Protein AF-A0A7J8ZUV9-F1 (afdb_monomer_lite)

Secondary structure (DSSP, 8-state):
-HHHHTT-GGGHHHHHHTT--HHHHHGGGG--HHHHHHHHHHTT--HHHHHHHHHHHTT--S----TTS-GGGHHHHHHHHHHHHHHHHHHT----

Foldseek 3Di:
DVCVLLVNVVLVVLCVVVVNDPVNLLCVVVDDPVSVVVVCVSSVHDPVVSVSSNCVSVVVLPPPPPPPDDPVCVVVSVVSSVVVVVVVVVVVPDDD

Structure (mmCIF, N/CA/C/O backbone):
data_AF-A0A7J8ZUV9-F1
#
_entry.id   AF-A0A7J8ZUV9-F1
#
loop_
_atom_site.group_PDB
_atom_site.id
_atom_site.type_symbol
_atom_site.label_atom_id
_atom_site.label_alt_id
_atom_site.label_comp_id
_atom_site.label_asym_id
_atom_site.label_entity_id
_atom_site.label_seq_id
_atom_site.pdbx_PDB_ins_code
_atom_site.Cartn_x
_atom_site.Cartn_y
_atom_site.Cartn_z
_atom_site.occupancy
_atom_site.B_iso_or_equiv
_atom_site.auth_seq_id
_atom_site.auth_comp_id
_atom_site.auth_asym_id
_atom_site.auth_atom_id
_atom_site.pdbx_PDB_model_num
ATOM 1 N N . MET A 1 1 ? -7.286 4.228 -11.633 1.00 65.56 1 MET A N 1
ATOM 2 C CA . MET A 1 1 ? -7.162 2.784 -11.333 1.00 65.56 1 MET A CA 1
ATOM 3 C C . MET A 1 1 ? -5.699 2.380 -11.089 1.00 65.56 1 MET A C 1
ATOM 5 O O . MET A 1 1 ? -5.320 1.254 -11.364 1.00 65.56 1 MET A O 1
ATOM 9 N N . TRP A 1 2 ? -4.867 3.244 -10.489 1.00 81.44 2 TRP A N 1
ATOM 10 C CA . TRP A 1 2 ? -3.428 2.965 -10.352 1.00 81.44 2 TRP A CA 1
ATOM 11 C C . TRP A 1 2 ? -3.107 1.748 -9.465 1.00 81.44 2 TRP A C 1
ATOM 13 O O . TRP A 1 2 ? -2.271 0.926 -9.824 1.00 81.44 2 TRP A O 1
ATOM 23 N N . LEU A 1 3 ? -3.823 1.568 -8.347 1.00 83.56 3 LEU A N 1
ATOM 24 C CA . LEU A 1 3 ? -3.654 0.388 -7.485 1.00 83.56 3 LEU A CA 1
ATOM 25 C C . LEU A 1 3 ? -3.980 -0.925 -8.214 1.00 83.56 3 LEU A C 1
ATOM 27 O O . LEU A 1 3 ? -3.328 -1.936 -7.976 1.00 83.56 3 LEU A O 1
ATOM 31 N N . GLU A 1 4 ? -4.961 -0.923 -9.117 1.00 83.88 4 GLU A N 1
ATOM 32 C CA . GLU A 1 4 ? -5.327 -2.106 -9.908 1.00 83.88 4 GLU A CA 1
ATOM 33 C C . GLU A 1 4 ? -4.232 -2.448 -10.928 1.00 83.88 4 GLU A C 1
ATOM 35 O O . GLU A 1 4 ? -3.901 -3.619 -11.110 1.00 83.88 4 GLU A O 1
ATOM 40 N N . GLU A 1 5 ? -3.597 -1.435 -11.522 1.00 80.31 5 GLU A N 1
ATOM 41 C CA . GLU A 1 5 ? -2.497 -1.608 -12.479 1.00 80.31 5 GLU A CA 1
ATOM 42 C C . GLU A 1 5 ? -1.257 -2.271 -11.859 1.00 80.31 5 GLU A C 1
ATOM 44 O O . GLU A 1 5 ? -0.569 -3.040 -12.534 1.00 80.31 5 GLU A O 1
ATOM 49 N N . ILE A 1 6 ? -0.991 -2.020 -10.574 1.00 81.88 6 ILE A N 1
ATOM 50 C CA . ILE A 1 6 ? 0.130 -2.615 -9.825 1.00 81.88 6 ILE A CA 1
ATOM 51 C C . ILE A 1 6 ? -0.270 -3.862 -9.021 1.00 81.88 6 ILE A C 1
ATOM 53 O O . ILE A 1 6 ? 0.489 -4.310 -8.166 1.00 81.88 6 ILE A O 1
ATOM 57 N N . ASN A 1 7 ? -1.445 -4.441 -9.302 1.00 83.88 7 ASN A N 1
ATOM 58 C CA . ASN A 1 7 ? -1.981 -5.629 -8.627 1.00 83.88 7 ASN A CA 1
ATOM 59 C C . ASN A 1 7 ? -2.217 -5.455 -7.109 1.00 83.88 7 ASN A C 1
ATOM 61 O O . ASN A 1 7 ? -2.244 -6.427 -6.361 1.00 83.88 7 ASN A O 1
ATOM 65 N N . LEU A 1 8 ? -2.426 -4.217 -6.656 1.00 89.69 8 LEU A N 1
ATOM 66 C CA . LEU A 1 8 ? -2.781 -3.851 -5.278 1.00 89.69 8 LEU A CA 1
ATOM 67 C C . LEU A 1 8 ? -4.232 -3.356 -5.158 1.00 89.69 8 LEU A C 1
ATOM 69 O O . LEU A 1 8 ? -4.610 -2.751 -4.156 1.00 89.69 8 LEU A O 1
ATOM 73 N N . GLY A 1 9 ? -5.071 -3.619 -6.165 1.00 89.44 9 GLY A N 1
ATOM 74 C CA . GLY A 1 9 ? -6.469 -3.175 -6.206 1.00 89.44 9 GLY A CA 1
ATOM 75 C C . GLY A 1 9 ? -7.304 -3.656 -5.013 1.00 89.44 9 GLY A C 1
ATOM 76 O O . GLY A 1 9 ? -8.169 -2.922 -4.540 1.00 89.44 9 GLY A O 1
ATOM 77 N N . SER A 1 10 ? -6.989 -4.831 -4.455 1.00 91.69 10 SER A N 1
ATOM 78 C CA . SER A 1 10 ? -7.641 -5.369 -3.252 1.00 91.69 10 SER A CA 1
ATOM 79 C C . SER A 1 10 ? -7.456 -4.488 -2.011 1.00 91.69 10 SER A C 1
ATOM 81 O O . SER A 1 10 ? -8.290 -4.524 -1.111 1.00 91.69 10 SER A O 1
ATOM 83 N N . TYR A 1 11 ? -6.403 -3.666 -1.961 1.00 92.56 11 TYR A N 1
ATOM 84 C CA . TYR A 1 11 ? -6.127 -2.756 -0.845 1.00 92.56 11 TYR A CA 1
ATOM 85 C C . TYR A 1 11 ? -6.887 -1.429 -0.933 1.00 92.56 11 TYR A C 1
ATOM 87 O O . TYR A 1 11 ? -6.866 -0.653 0.019 1.00 92.56 11 TYR A O 1
ATOM 95 N N . ARG A 1 12 ? -7.598 -1.158 -2.038 1.00 91.12 12 ARG A N 1
ATOM 96 C CA . ARG A 1 12 ? -8.308 0.112 -2.263 1.00 91.12 12 ARG A CA 1
ATOM 97 C C . ARG A 1 12 ? -9.289 0.447 -1.142 1.00 91.12 12 ARG A C 1
ATOM 99 O O . ARG A 1 12 ? -9.307 1.579 -0.664 1.00 91.12 12 ARG A O 1
ATOM 106 N N . GLN A 1 13 ? -10.102 -0.527 -0.740 1.00 92.88 13 GLN A N 1
ATOM 107 C CA . GLN A 1 13 ? -11.094 -0.333 0.315 1.00 92.88 13 GLN A CA 1
ATOM 108 C C . GLN A 1 13 ? -10.413 -0.075 1.666 1.00 92.88 13 GLN A C 1
ATOM 110 O O . GLN A 1 13 ? -10.744 0.890 2.348 1.00 92.88 13 GLN A O 1
ATOM 115 N N . ILE A 1 14 ? -9.375 -0.853 1.983 1.00 93.44 14 ILE A N 1
ATOM 116 C CA . ILE A 1 14 ? -8.599 -0.719 3.221 1.00 93.44 14 ILE A CA 1
ATOM 117 C C . ILE A 1 14 ? -7.907 0.649 3.295 1.00 93.44 14 ILE A C 1
ATOM 119 O O . ILE A 1 14 ? -7.887 1.281 4.349 1.00 93.44 14 ILE A O 1
ATOM 123 N N . PHE A 1 15 ? -7.360 1.147 2.185 1.00 93.88 15 PHE A N 1
ATOM 124 C CA . PHE A 1 15 ? -6.740 2.473 2.130 1.00 93.88 15 PHE A CA 1
ATOM 125 C C . PHE A 1 15 ? -7.768 3.577 2.365 1.00 93.88 15 PHE A C 1
ATOM 127 O O . PHE A 1 15 ? -7.502 4.504 3.127 1.00 93.88 15 PHE A O 1
ATOM 134 N N . LYS A 1 16 ? -8.967 3.442 1.785 1.00 92.19 16 LYS A N 1
ATOM 135 C CA . LYS A 1 16 ? -10.069 4.384 1.999 1.00 92.19 16 LYS A CA 1
ATOM 136 C C . LYS A 1 16 ? -10.508 4.421 3.466 1.00 92.19 16 LYS A C 1
ATOM 138 O O . LYS A 1 16 ? -10.641 5.503 4.024 1.00 92.19 16 LYS A O 1
ATOM 143 N N . GLU A 1 17 ? -10.678 3.261 4.095 1.00 94.00 17 GLU A N 1
ATOM 144 C CA . GLU A 1 17 ? -11.060 3.139 5.512 1.00 94.00 17 GLU A CA 1
ATOM 145 C C . GLU A 1 17 ? -9.988 3.685 6.463 1.00 94.00 17 GLU A C 1
ATOM 147 O O . GLU A 1 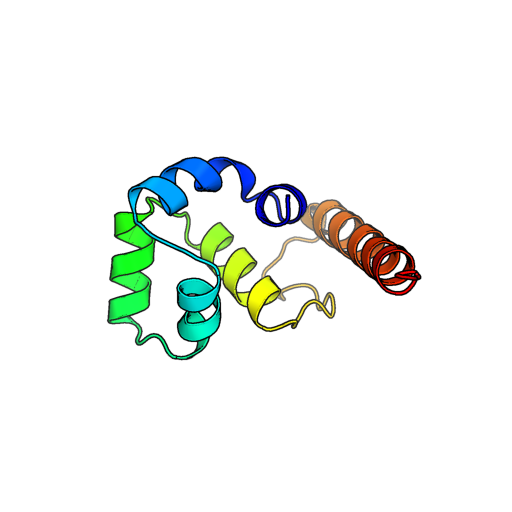17 ? -10.302 4.229 7.519 1.00 94.00 17 GLU A O 1
ATOM 152 N N . ASN A 1 18 ? -8.715 3.598 6.072 1.00 92.00 18 ASN A N 1
ATOM 153 C CA . ASN A 1 18 ? -7.594 4.082 6.872 1.00 92.00 18 ASN A CA 1
ATOM 154 C C . ASN A 1 18 ? -7.148 5.516 6.544 1.00 92.00 18 ASN A C 1
ATOM 156 O O . ASN A 1 18 ? -6.182 5.990 7.143 1.00 92.00 18 ASN A O 1
ATOM 160 N N . 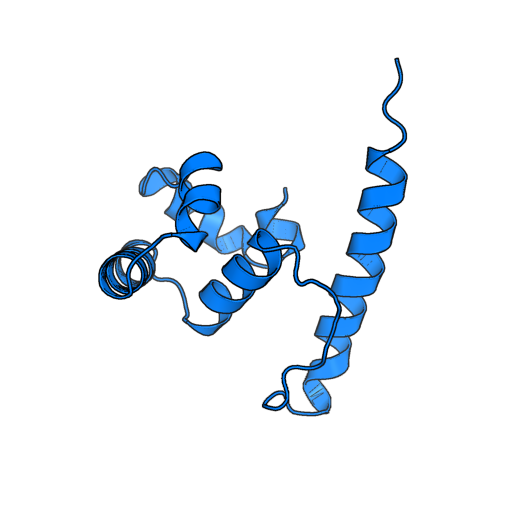GLY A 1 19 ? -7.845 6.211 5.637 1.00 91.12 19 GLY A N 1
ATOM 161 C CA . GLY A 1 19 ? -7.525 7.587 5.243 1.00 91.12 19 GLY A CA 1
ATOM 162 C C . GLY A 1 19 ? -6.210 7.725 4.468 1.00 91.12 19 GLY A C 1
ATOM 163 O O . GLY A 1 19 ? -5.595 8.786 4.479 1.00 91.12 19 GLY A O 1
ATOM 164 N N . VAL A 1 20 ? -5.757 6.655 3.812 1.00 90.75 20 VAL A N 1
ATOM 165 C CA . VAL A 1 20 ? -4.535 6.639 3.001 1.00 90.75 20 VAL A CA 1
ATOM 166 C C . VAL A 1 20 ? -4.849 7.266 1.641 1.00 90.75 20 VAL A C 1
ATOM 168 O O . VAL A 1 20 ? -5.514 6.657 0.802 1.00 90.75 20 VAL A O 1
ATOM 171 N N . ASN A 1 21 ? -4.388 8.497 1.429 1.00 88.00 21 ASN A N 1
ATOM 172 C CA . ASN A 1 21 ? -4.544 9.250 0.183 1.00 88.00 21 ASN A CA 1
ATOM 173 C C . ASN A 1 21 ? -3.214 9.327 -0.602 1.00 88.00 21 ASN A C 1
ATOM 175 O O . ASN A 1 21 ? -2.205 8.750 -0.199 1.00 88.00 21 ASN A O 1
ATOM 179 N N . GLY A 1 22 ? -3.215 10.021 -1.746 1.00 83.50 22 GLY A N 1
ATOM 180 C CA . GLY A 1 22 ? -2.012 10.185 -2.573 1.00 83.50 22 GLY A CA 1
ATOM 181 C C . GLY A 1 22 ? -0.871 10.907 -1.848 1.00 83.50 22 GLY A C 1
ATOM 182 O O . GLY A 1 22 ? 0.263 10.449 -1.909 1.00 83.50 22 GLY A O 1
ATOM 183 N N . GLU A 1 23 ? -1.187 11.963 -1.097 1.00 84.19 23 GLU A N 1
ATOM 184 C CA . GLU A 1 23 ? -0.216 12.745 -0.315 1.00 84.19 23 GLU A CA 1
ATOM 185 C C . GLU A 1 23 ? 0.455 11.901 0.784 1.00 84.19 23 GLU A C 1
ATOM 187 O O . GLU A 1 23 ? 1.672 11.928 0.955 1.00 84.19 23 GLU A O 1
ATOM 192 N N . TYR A 1 24 ? -0.321 11.061 1.476 1.00 86.94 24 TYR A N 1
ATOM 193 C CA . TYR A 1 24 ? 0.192 10.112 2.464 1.00 86.94 24 TYR A CA 1
ATOM 194 C C . TYR A 1 24 ? 1.170 9.113 1.835 1.00 86.94 24 TYR A C 1
ATOM 196 O O . TYR A 1 24 ? 2.202 8.789 2.424 1.00 86.94 24 TYR A O 1
ATOM 204 N N . LEU A 1 25 ? 0.848 8.611 0.639 1.00 87.06 25 LEU A N 1
ATOM 205 C CA . LEU A 1 25 ? 1.711 7.685 -0.093 1.00 87.06 25 LEU A CA 1
ATOM 206 C C . LEU A 1 25 ? 2.988 8.367 -0.601 1.00 87.06 25 LEU A C 1
ATOM 208 O O . LEU A 1 25 ? 4.053 7.760 -0.555 1.00 87.06 25 LEU A O 1
ATOM 212 N N . GLU A 1 26 ? 2.918 9.623 -1.033 1.00 82.81 26 GLU A N 1
ATOM 213 C CA . GLU A 1 26 ? 4.092 10.401 -1.443 1.00 82.81 26 GLU A CA 1
ATOM 214 C C . GLU A 1 26 ? 5.052 10.643 -0.261 1.00 82.81 26 GLU A C 1
ATOM 216 O O . GLU A 1 26 ? 6.265 10.421 -0.365 1.00 82.81 26 GLU A O 1
ATOM 221 N N . GLY A 1 27 ? 4.493 10.955 0.913 1.00 82.06 27 GLY A N 1
ATOM 222 C CA . GLY A 1 27 ? 5.231 11.084 2.172 1.00 82.06 27 GLY A CA 1
ATOM 223 C C . GLY A 1 27 ? 5.810 9.771 2.712 1.00 82.06 27 GLY A C 1
ATOM 224 O O . GLY A 1 27 ? 6.680 9.798 3.583 1.00 82.06 27 GLY A O 1
ATOM 225 N N . MET A 1 28 ? 5.394 8.617 2.180 1.00 84.50 28 MET A N 1
ATOM 226 C CA . MET A 1 28 ? 5.834 7.296 2.645 1.00 84.50 28 MET A CA 1
ATOM 227 C C . MET A 1 28 ? 7.342 7.068 2.464 1.00 84.50 28 MET A C 1
ATOM 229 O O . MET A 1 28 ? 7.945 6.294 3.205 1.00 84.50 28 MET A O 1
ATOM 233 N N . SER A 1 29 ? 7.969 7.773 1.519 1.00 78.81 29 SER A N 1
ATOM 234 C CA . SER A 1 29 ? 9.426 7.776 1.317 1.00 78.81 29 SER A CA 1
ATOM 235 C C . SER A 1 29 ? 10.216 8.301 2.525 1.00 78.81 29 SER A C 1
ATOM 237 O O . SER A 1 29 ? 11.369 7.915 2.714 1.00 78.81 29 SER A O 1
ATOM 239 N N . MET A 1 30 ? 9.583 9.132 3.355 1.00 85.69 30 MET A N 1
ATOM 240 C CA . MET A 1 30 ? 10.159 9.738 4.556 1.00 85.69 30 MET A CA 1
ATOM 241 C C . MET A 1 30 ? 9.769 8.994 5.837 1.00 85.69 30 MET A C 1
ATOM 243 O O . MET A 1 30 ? 10.112 9.435 6.935 1.00 85.69 30 MET A O 1
ATOM 247 N N . PHE A 1 31 ? 9.028 7.888 5.727 1.00 89.75 31 PHE A N 1
ATOM 248 C CA . PHE A 1 31 ? 8.562 7.172 6.904 1.00 89.75 31 PHE A CA 1
ATOM 249 C C . PHE A 1 31 ? 9.715 6.497 7.635 1.00 89.75 31 PHE A C 1
ATOM 251 O O . PHE A 1 31 ? 10.560 5.822 7.045 1.00 89.75 31 PHE A O 1
ATOM 258 N N . THR A 1 32 ? 9.693 6.604 8.959 1.00 92.94 32 THR A N 1
ATOM 259 C CA . THR A 1 32 ? 10.548 5.790 9.817 1.00 92.94 32 THR A CA 1
ATOM 260 C C . THR A 1 32 ? 10.104 4.330 9.776 1.00 92.94 32 THR A C 1
ATOM 262 O O . THR A 1 32 ? 8.957 4.006 9.449 1.00 92.94 32 THR A O 1
ATOM 265 N N . THR A 1 33 ? 10.985 3.421 10.192 1.00 91.19 33 THR A N 1
ATOM 266 C CA . THR A 1 33 ? 10.658 1.993 10.315 1.00 91.19 33 THR A CA 1
ATOM 267 C C . THR A 1 33 ? 9.400 1.758 11.156 1.00 91.19 33 THR A C 1
ATOM 269 O O . THR A 1 33 ? 8.582 0.904 10.822 1.00 91.19 33 THR A O 1
ATOM 272 N N . GLU A 1 34 ? 9.185 2.539 12.216 1.00 94.62 34 GLU A N 1
ATOM 273 C CA . GLU A 1 34 ? 7.980 2.425 13.043 1.00 94.62 34 GLU A CA 1
ATOM 274 C C . GLU A 1 34 ? 6.711 2.826 12.295 1.00 94.62 34 GLU A C 1
ATOM 276 O O . GLU A 1 34 ? 5.692 2.140 12.395 1.00 94.62 34 GLU A O 1
ATOM 281 N N . GLN A 1 35 ? 6.762 3.925 11.539 1.00 92.81 35 GLN A N 1
ATOM 282 C CA . GLN A 1 35 ? 5.637 4.390 10.730 1.00 92.81 35 GLN A CA 1
ATOM 283 C C . GLN A 1 35 ? 5.297 3.369 9.641 1.00 92.81 35 GLN A C 1
ATOM 285 O O . GLN A 1 35 ? 4.123 3.050 9.453 1.00 92.81 35 GLN A O 1
ATOM 290 N N . ILE A 1 36 ? 6.315 2.776 9.011 1.00 92.31 36 ILE A N 1
ATOM 291 C CA . ILE A 1 36 ? 6.158 1.669 8.062 1.00 92.31 36 ILE A CA 1
ATOM 292 C C . ILE A 1 36 ? 5.469 0.473 8.730 1.00 92.31 36 ILE A C 1
ATOM 294 O O . ILE A 1 36 ? 4.463 -0.026 8.230 1.00 92.31 36 ILE A O 1
ATOM 298 N N . LEU A 1 37 ? 5.955 0.024 9.888 1.00 94.50 37 LEU A N 1
ATOM 299 C CA . LEU A 1 37 ? 5.371 -1.125 10.584 1.00 94.50 37 LEU A CA 1
ATOM 300 C C . LEU A 1 37 ? 3.932 -0.857 11.046 1.00 94.50 37 LEU A C 1
ATOM 302 O O . LEU A 1 37 ? 3.084 -1.747 10.951 1.00 94.50 37 LEU A O 1
ATOM 306 N N . ARG A 1 38 ? 3.629 0.359 11.518 1.00 95.12 38 ARG A N 1
ATOM 307 C CA . ARG A 1 38 ? 2.259 0.774 11.866 1.00 95.12 38 ARG A CA 1
ATOM 308 C C . ARG A 1 38 ? 1.352 0.771 10.640 1.00 95.12 38 ARG A C 1
ATOM 310 O O . ARG A 1 38 ? 0.247 0.241 10.726 1.00 95.12 38 ARG A O 1
ATOM 317 N N . PHE A 1 39 ? 1.819 1.298 9.510 1.00 94.00 39 PHE A N 1
ATOM 318 C CA . PHE A 1 39 ? 1.078 1.298 8.250 1.00 94.00 39 PHE A CA 1
ATOM 319 C C . PHE A 1 39 ? 0.747 -0.124 7.784 1.00 94.00 39 PHE A C 1
ATOM 321 O O . PHE A 1 39 ? -0.415 -0.430 7.525 1.00 94.00 39 PHE A O 1
ATOM 328 N N . ILE A 1 40 ? 1.750 -1.005 7.733 1.00 94.69 40 ILE A N 1
ATOM 329 C CA . ILE A 1 40 ? 1.596 -2.388 7.264 1.00 94.69 40 ILE A CA 1
ATOM 330 C C . ILE A 1 40 ? 0.591 -3.146 8.128 1.00 94.69 40 ILE A C 1
ATOM 332 O O . ILE A 1 40 ? -0.288 -3.824 7.597 1.00 94.69 40 ILE A O 1
ATOM 336 N N . ARG A 1 41 ? 0.681 -2.994 9.455 1.00 95.19 41 ARG A N 1
ATOM 337 C CA . ARG A 1 41 ? -0.271 -3.604 10.391 1.00 95.19 41 ARG A CA 1
ATOM 338 C C . ARG A 1 41 ? -1.681 -3.051 10.200 1.00 95.19 41 ARG A C 1
ATOM 340 O O . ARG A 1 41 ? -2.614 -3.834 10.087 1.00 95.19 41 ARG A O 1
ATOM 347 N N . ARG A 1 42 ? -1.828 -1.726 10.115 1.00 94.88 42 ARG A N 1
ATOM 348 C CA . ARG A 1 42 ? -3.126 -1.047 9.967 1.00 94.88 42 ARG A CA 1
ATOM 349 C C . ARG A 1 42 ? -3.821 -1.387 8.646 1.00 94.88 42 ARG A C 1
ATOM 351 O O . ARG A 1 42 ? -5.033 -1.553 8.615 1.00 94.88 42 ARG A O 1
ATOM 358 N N . CYS A 1 43 ? -3.054 -1.523 7.567 1.00 93.81 43 CYS A N 1
ATOM 359 C CA . CYS A 1 43 ? -3.584 -1.871 6.252 1.00 93.81 43 CYS A CA 1
ATOM 360 C C . CYS A 1 43 ? -3.635 -3.385 5.995 1.00 93.81 43 CYS A C 1
ATOM 362 O O . CYS A 1 43 ? -3.946 -3.789 4.875 1.00 93.81 43 CYS A O 1
ATOM 364 N N . HIS A 1 44 ? -3.284 -4.222 6.983 1.00 94.12 44 HIS A N 1
ATOM 365 C CA . HIS A 1 44 ? -3.152 -5.676 6.825 1.00 94.12 44 HIS A CA 1
ATOM 366 C C . HIS A 1 44 ? -2.370 -6.065 5.556 1.00 94.12 44 HIS A C 1
ATOM 368 O O . HIS A 1 44 ? -2.705 -7.008 4.832 1.00 94.12 44 HIS A O 1
ATOM 374 N N . MET A 1 45 ? -1.339 -5.281 5.242 1.00 94.00 45 MET A N 1
ATOM 375 C CA . MET A 1 45 ? -0.624 -5.384 3.980 1.00 94.00 45 MET A CA 1
ATOM 376 C C . MET A 1 45 ? 0.451 -6.460 4.078 1.00 94.00 45 MET A C 1
ATOM 378 O O . MET A 1 45 ? 1.157 -6.561 5.081 1.00 94.00 45 MET A O 1
ATOM 382 N N . LYS A 1 46 ? 0.613 -7.275 3.034 1.00 93.69 46 LYS A N 1
ATOM 383 C CA . LYS A 1 46 ? 1.749 -8.198 2.982 1.00 93.69 46 LYS A CA 1
ATOM 384 C C . LYS A 1 46 ? 3.028 -7.400 2.765 1.00 93.69 46 LYS A C 1
ATOM 386 O O . LYS A 1 46 ? 3.045 -6.441 1.998 1.00 93.69 46 LYS A O 1
ATOM 391 N N . TRP A 1 47 ? 4.125 -7.842 3.376 1.00 90.38 47 TRP A N 1
ATOM 392 C CA . TRP A 1 47 ? 5.420 -7.178 3.213 1.00 90.38 47 TRP A CA 1
ATOM 393 C C . TRP A 1 47 ? 5.838 -7.063 1.736 1.00 90.38 47 TRP A C 1
ATOM 395 O O . TRP A 1 47 ? 6.252 -5.998 1.295 1.00 90.38 47 TRP A O 1
ATOM 405 N N . GLY A 1 48 ? 5.661 -8.123 0.936 1.00 88.94 48 GLY A N 1
ATOM 406 C CA . GLY A 1 48 ? 5.978 -8.094 -0.501 1.00 88.94 48 GLY A CA 1
ATOM 407 C C . GLY A 1 48 ? 5.140 -7.089 -1.306 1.00 88.94 48 GLY A C 1
ATOM 408 O O . GLY A 1 48 ? 5.659 -6.422 -2.204 1.00 88.94 48 GLY A O 1
ATOM 409 N N . ASP A 1 49 ? 3.871 -6.921 -0.939 1.00 90.62 49 ASP A N 1
ATOM 410 C CA . ASP A 1 49 ? 2.971 -5.948 -1.559 1.00 90.62 49 ASP A CA 1
ATOM 411 C C . ASP A 1 49 ? 3.375 -4.516 -1.177 1.00 90.62 49 ASP A C 1
ATOM 413 O O . ASP A 1 49 ? 3.387 -3.622 -2.022 1.00 90.62 49 ASP A O 1
ATOM 417 N N . PHE A 1 50 ? 3.790 -4.303 0.075 1.00 90.75 50 PHE A N 1
ATOM 418 C CA . PHE A 1 50 ? 4.334 -3.026 0.538 1.00 90.75 50 PHE A CA 1
ATOM 419 C C . PHE A 1 50 ? 5.620 -2.633 -0.208 1.00 90.75 50 PHE A C 1
ATOM 421 O O . PHE A 1 50 ? 5.754 -1.496 -0.657 1.00 90.75 50 PHE A O 1
ATOM 428 N N . ILE A 1 51 ? 6.543 -3.577 -0.422 1.00 86.88 51 ILE A N 1
ATOM 429 C CA . ILE A 1 51 ? 7.746 -3.332 -1.233 1.00 86.88 51 ILE A CA 1
ATOM 430 C C . ILE A 1 51 ? 7.371 -2.974 -2.679 1.00 86.88 51 ILE A C 1
ATOM 432 O O . ILE A 1 51 ? 7.970 -2.072 -3.264 1.00 86.88 51 ILE A O 1
ATOM 436 N N . THR A 1 52 ? 6.357 -3.636 -3.244 1.00 85.44 52 THR A N 1
ATOM 437 C CA . THR A 1 52 ? 5.846 -3.326 -4.591 1.00 85.44 52 THR A CA 1
ATOM 438 C C . THR A 1 52 ? 5.289 -1.904 -4.663 1.00 85.44 52 THR A C 1
ATOM 440 O O . THR A 1 52 ? 5.599 -1.175 -5.608 1.00 85.44 52 THR A O 1
ATOM 443 N N . LEU A 1 53 ? 4.528 -1.482 -3.648 1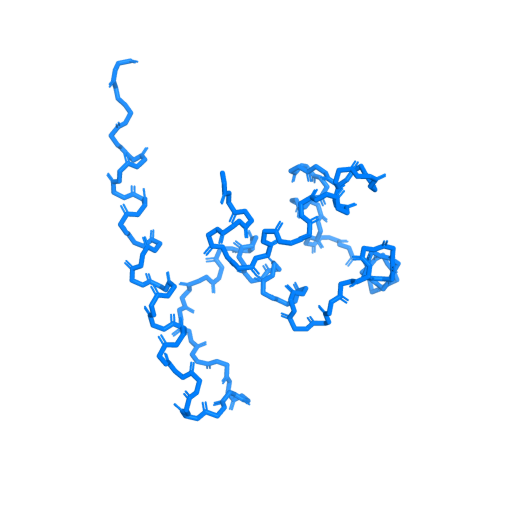.00 87.19 53 LEU A N 1
ATOM 444 C CA . LEU A 1 53 ? 4.002 -0.124 -3.525 1.00 87.19 53 LEU A CA 1
ATOM 445 C C . LEU A 1 53 ? 5.135 0.912 -3.472 1.00 87.19 53 LEU A C 1
ATOM 447 O O . LEU A 1 53 ? 5.143 1.841 -4.278 1.00 87.19 53 LEU A O 1
ATOM 451 N N . LEU A 1 54 ? 6.124 0.719 -2.593 1.00 85.00 54 LEU A N 1
ATOM 452 C CA . LEU A 1 54 ? 7.275 1.620 -2.464 1.00 85.00 54 LEU A CA 1
ATOM 453 C C . LEU A 1 54 ? 8.091 1.726 -3.757 1.00 85.00 54 LEU A C 1
ATOM 455 O O . LEU A 1 54 ? 8.450 2.827 -4.172 1.00 85.00 54 LEU A O 1
ATOM 459 N N . ALA A 1 55 ? 8.363 0.600 -4.419 1.00 81.75 55 ALA A N 1
ATOM 460 C CA . ALA A 1 55 ? 9.101 0.586 -5.680 1.00 81.75 55 ALA A CA 1
ATOM 461 C C . ALA A 1 55 ? 8.362 1.354 -6.792 1.00 81.75 55 ALA A C 1
ATOM 463 O O . ALA A 1 55 ? 8.993 2.032 -7.606 1.00 81.75 55 ALA A O 1
ATOM 464 N N . CYS A 1 56 ? 7.026 1.279 -6.814 1.00 82.88 56 CYS A N 1
ATOM 465 C CA . CYS A 1 56 ? 6.204 2.029 -7.761 1.00 82.88 56 CYS A CA 1
ATOM 466 C C . CYS A 1 56 ? 6.151 3.528 -7.429 1.00 82.88 56 CYS A C 1
ATOM 468 O O . CYS A 1 56 ? 6.250 4.337 -8.349 1.00 82.88 56 CYS A O 1
ATOM 470 N N . LEU A 1 57 ? 6.053 3.899 -6.145 1.00 82.44 57 LEU A N 1
ATOM 471 C CA . LEU A 1 57 ? 6.058 5.298 -5.691 1.00 82.44 57 LEU A CA 1
ATOM 472 C C . LEU A 1 57 ? 7.382 6.000 -5.996 1.00 82.44 57 LEU A C 1
ATOM 474 O O . LEU A 1 57 ? 7.394 7.126 -6.479 1.00 82.44 57 LEU A O 1
ATOM 478 N N . LYS A 1 58 ? 8.508 5.313 -5.786 1.00 74.69 58 LYS A N 1
ATOM 479 C CA . LYS A 1 58 ? 9.847 5.870 -6.022 1.00 74.69 58 LYS A CA 1
ATOM 480 C C . LYS A 1 58 ? 10.198 6.013 -7.511 1.00 74.69 58 LYS A C 1
ATOM 482 O O . LYS A 1 58 ? 11.278 6.486 -7.852 1.00 74.69 58 LYS A O 1
ATOM 487 N N . GLY A 1 59 ? 9.329 5.559 -8.419 1.00 66.44 59 GLY A N 1
ATOM 488 C CA . GLY A 1 59 ? 9.601 5.556 -9.857 1.00 66.44 59 GLY A CA 1
ATOM 489 C C . GLY A 1 59 ? 10.744 4.615 -10.267 1.00 66.44 59 GLY A C 1
ATOM 490 O O . GLY A 1 59 ? 11.158 4.619 -11.428 1.00 66.44 59 GLY A O 1
ATOM 491 N N . GLU A 1 60 ? 11.229 3.761 -9.358 1.00 53.28 60 GLU A N 1
ATOM 492 C CA . GLU A 1 60 ? 12.298 2.778 -9.584 1.00 53.28 60 GLU A CA 1
ATOM 493 C C . GLU A 1 60 ? 11.798 1.552 -10.369 1.00 53.28 60 GLU A C 1
ATOM 495 O O . GLU A 1 60 ? 12.248 0.426 -10.187 1.00 53.28 60 GLU A O 1
ATOM 500 N N . GLN A 1 61 ? 10.900 1.760 -11.333 1.00 49.47 61 GLN A N 1
ATOM 501 C CA . GLN A 1 61 ? 10.488 0.728 -12.279 1.00 49.47 61 GLN A CA 1
ATOM 502 C C . GLN A 1 61 ? 11.450 0.651 -13.484 1.00 49.47 61 GLN A C 1
ATOM 504 O O . GLN A 1 61 ? 11.041 0.423 -14.621 1.00 49.47 61 GLN A O 1
ATOM 509 N N . LYS A 1 62 ? 12.766 0.797 -13.259 1.00 42.00 62 LYS A N 1
ATOM 510 C CA . LYS A 1 62 ? 13.737 0.090 -14.105 1.00 42.00 62 LYS A CA 1
ATOM 511 C C . LYS A 1 62 ? 13.708 -1.336 -13.590 1.00 42.00 62 LYS A C 1
ATOM 513 O O . LYS A 1 62 ? 14.176 -1.580 -12.489 1.00 42.00 62 LYS A O 1
ATOM 518 N N . VAL A 1 63 ? 13.120 -2.247 -14.363 1.00 46.62 63 VAL A N 1
ATOM 519 C CA . VAL A 1 63 ? 13.036 -3.687 -14.070 1.00 46.62 63 VAL A CA 1
ATOM 520 C C . VAL A 1 63 ? 14.440 -4.270 -13.936 1.00 46.62 63 VAL A C 1
ATOM 522 O O . VAL A 1 63 ? 14.965 -4.924 -14.833 1.00 46.62 63 VAL A O 1
ATOM 525 N N . ARG A 1 64 ? 15.091 -4.018 -12.810 1.00 44.00 64 ARG A N 1
ATOM 526 C CA . ARG A 1 64 ? 16.217 -4.805 -12.370 1.00 44.00 64 ARG A CA 1
ATOM 527 C C . ARG A 1 64 ? 15.568 -5.944 -11.616 1.00 44.00 64 ARG A C 1
ATOM 529 O O . ARG A 1 64 ? 14.917 -5.711 -10.601 1.00 44.00 64 ARG A O 1
ATOM 536 N N . ARG A 1 65 ? 15.655 -7.151 -12.186 1.00 46.25 65 ARG A N 1
ATOM 537 C CA . ARG A 1 65 ? 15.244 -8.380 -11.500 1.00 46.25 65 ARG A CA 1
ATOM 538 C C . ARG A 1 65 ? 15.736 -8.275 -10.055 1.00 46.25 65 ARG A C 1
ATOM 540 O O . ARG A 1 65 ? 16.947 -8.122 -9.874 1.00 46.25 65 ARG A O 1
ATOM 547 N N . PRO A 1 66 ? 14.843 -8.305 -9.055 1.00 51.44 66 PRO A N 1
ATOM 548 C CA . PRO A 1 66 ? 15.292 -8.402 -7.681 1.00 51.44 66 PRO A CA 1
ATOM 549 C C . PRO A 1 66 ? 16.170 -9.654 -7.588 1.00 51.44 66 PRO A C 1
ATOM 551 O O . PRO A 1 66 ? 15.770 -10.706 -8.084 1.00 51.44 66 PRO A O 1
ATOM 554 N N . TRP A 1 67 ? 17.386 -9.549 -7.049 1.00 50.12 67 TRP A N 1
ATOM 555 C CA . TRP A 1 67 ? 18.361 -10.653 -7.101 1.00 50.12 67 TRP A CA 1
ATOM 556 C C . TRP A 1 67 ? 17.884 -11.910 -6.358 1.00 50.12 67 TRP A C 1
ATOM 558 O O . TRP A 1 67 ? 18.365 -13.005 -6.618 1.00 50.12 67 TRP A O 1
ATOM 568 N N . TRP A 1 68 ? 16.915 -11.747 -5.457 1.00 59.91 68 TRP A N 1
ATOM 569 C CA . TRP A 1 68 ? 16.241 -12.803 -4.707 1.00 59.91 68 TRP A CA 1
ATOM 570 C C . TRP A 1 68 ? 15.040 -13.431 -5.440 1.00 59.91 68 TRP A C 1
ATOM 572 O O . TRP A 1 68 ? 14.407 -14.327 -4.893 1.00 59.91 68 TRP A O 1
ATOM 582 N N . ALA A 1 69 ? 14.672 -12.968 -6.642 1.00 52.75 69 ALA A N 1
ATOM 583 C CA . ALA A 1 69 ? 13.506 -13.474 -7.369 1.00 52.75 69 ALA A CA 1
ATOM 584 C C . ALA A 1 69 ? 13.852 -14.730 -8.204 1.00 52.75 69 ALA A C 1
ATOM 586 O O . ALA A 1 69 ? 14.684 -14.642 -9.113 1.00 52.75 69 ALA A O 1
ATOM 587 N N . PRO A 1 70 ? 13.186 -15.880 -7.974 1.00 52.19 70 PRO A N 1
ATOM 588 C CA . PRO A 1 70 ? 13.351 -17.081 -8.790 1.00 52.19 70 PRO A CA 1
ATOM 589 C C . PRO A 1 70 ? 13.016 -16.841 -10.270 1.00 52.19 70 PRO A C 1
ATOM 591 O O . PRO A 1 70 ? 12.061 -16.134 -10.603 1.00 52.19 70 PRO A O 1
ATOM 594 N N . SER A 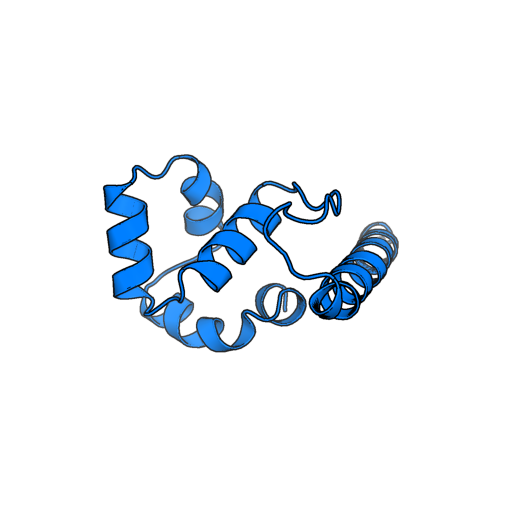1 71 ? 13.760 -17.485 -11.174 1.00 53.06 71 SER A N 1
ATOM 595 C CA . SER A 1 71 ? 13.641 -17.334 -12.637 1.00 53.06 71 SER A CA 1
ATOM 596 C C . SER A 1 71 ? 12.214 -17.524 -13.180 1.00 53.06 71 SER A C 1
ATOM 598 O O . SER A 1 71 ? 11.847 -16.905 -14.184 1.00 53.06 71 SER A O 1
ATOM 600 N N . CYS A 1 72 ? 11.389 -18.331 -12.504 1.00 58.59 72 CYS A N 1
ATOM 601 C CA . CYS A 1 72 ? 10.004 -18.637 -12.870 1.00 58.59 72 CYS A CA 1
ATOM 602 C C . CYS A 1 72 ? 9.009 -17.477 -12.658 1.00 58.59 72 CYS A C 1
ATOM 604 O O . CYS A 1 72 ? 7.969 -17.453 -13.309 1.00 58.59 72 CYS A O 1
ATOM 606 N N . LEU A 1 73 ? 9.327 -16.475 -11.829 1.00 55.09 73 LEU A N 1
ATOM 607 C CA . LEU A 1 73 ? 8.462 -15.302 -11.607 1.00 55.09 73 LEU A CA 1
ATOM 608 C C . LEU A 1 73 ? 8.686 -14.178 -12.639 1.00 55.09 73 LEU A C 1
ATOM 610 O O . LEU A 1 73 ? 7.987 -13.165 -12.633 1.00 55.09 73 LEU A O 1
ATOM 614 N N . SER A 1 74 ? 9.638 -14.351 -13.562 1.00 51.66 74 SER A N 1
ATOM 615 C CA . SER A 1 74 ? 10.064 -13.322 -14.524 1.00 51.66 74 SER A CA 1
ATOM 616 C C . SER A 1 74 ? 8.968 -12.852 -15.492 1.00 51.66 74 SER A C 1
ATOM 618 O O . SER A 1 74 ? 8.972 -11.688 -15.896 1.00 51.66 74 SER A O 1
ATOM 620 N N . ILE A 1 75 ? 7.997 -13.707 -15.822 1.00 53.28 75 ILE A N 1
ATOM 621 C CA . ILE A 1 75 ? 6.905 -13.381 -16.753 1.00 53.28 75 ILE A CA 1
ATOM 622 C C . ILE A 1 75 ? 5.991 -12.290 -16.175 1.00 53.28 75 ILE A C 1
ATOM 624 O O . ILE A 1 75 ? 5.580 -11.390 -16.908 1.00 53.28 75 ILE A O 1
ATOM 628 N N . PHE A 1 76 ? 5.723 -12.313 -14.864 1.00 52.41 76 PHE A N 1
ATOM 629 C CA . PHE A 1 76 ? 4.904 -11.291 -14.201 1.00 52.41 76 PHE A CA 1
ATOM 630 C C . PHE A 1 76 ? 5.574 -9.913 -14.253 1.00 52.41 76 PHE A C 1
ATOM 632 O O . PHE A 1 76 ? 4.951 -8.936 -14.670 1.00 52.41 76 PHE A O 1
ATOM 639 N N . PHE A 1 77 ? 6.869 -9.843 -13.936 1.00 49.09 77 PHE A N 1
ATOM 640 C CA . PHE A 1 77 ? 7.615 -8.581 -13.937 1.00 49.09 77 PHE A CA 1
ATOM 641 C C . PHE A 1 77 ? 7.764 -7.971 -15.339 1.00 49.09 77 PHE A C 1
ATOM 643 O O . PHE A 1 77 ? 7.635 -6.757 -15.501 1.00 49.09 77 PHE A O 1
ATOM 650 N N . VAL A 1 78 ? 7.967 -8.793 -16.375 1.00 50.53 78 VAL A N 1
ATOM 651 C CA . VAL A 1 78 ? 8.050 -8.311 -17.768 1.00 50.53 78 VAL A CA 1
ATOM 652 C C . VAL A 1 78 ? 6.694 -7.794 -18.266 1.00 50.53 78 VAL A C 1
ATOM 654 O O . VAL A 1 78 ? 6.640 -6.787 -18.977 1.00 50.53 78 VAL A O 1
ATOM 657 N N . LYS A 1 79 ? 5.584 -8.437 -17.877 1.00 47.56 79 LYS A N 1
ATOM 658 C CA . LYS A 1 79 ? 4.229 -8.059 -18.313 1.00 47.56 79 LYS A CA 1
ATOM 659 C C . LYS A 1 79 ? 3.762 -6.735 -17.693 1.00 47.56 79 LYS A C 1
ATOM 661 O O . LYS A 1 79 ? 3.164 -5.924 -18.400 1.00 47.56 79 LYS A O 1
ATOM 666 N N . VAL A 1 80 ? 4.100 -6.483 -16.425 1.00 50.97 80 VAL A N 1
ATOM 667 C CA . VAL A 1 80 ? 3.838 -5.201 -15.737 1.00 50.97 80 VAL A CA 1
ATOM 668 C C . VAL A 1 80 ? 4.671 -4.069 -16.353 1.00 50.97 80 VAL A C 1
ATOM 670 O O . VAL A 1 80 ? 4.145 -3.006 -16.681 1.00 50.97 80 VAL A O 1
ATOM 673 N N . ALA A 1 81 ? 5.948 -4.323 -16.640 1.00 48.62 81 ALA A N 1
ATOM 674 C CA . ALA A 1 81 ? 6.844 -3.321 -17.214 1.00 48.62 81 ALA A CA 1
ATOM 675 C C . ALA A 1 81 ? 6.520 -2.926 -18.662 1.00 48.62 81 ALA A C 1
ATOM 677 O O . ALA A 1 81 ? 6.644 -1.759 -19.040 1.00 48.62 81 ALA A O 1
ATOM 678 N N . LYS A 1 82 ? 6.090 -3.887 -19.493 1.00 44.53 82 LYS A N 1
ATOM 679 C CA . LYS A 1 82 ? 5.709 -3.618 -20.888 1.00 44.53 82 LYS A CA 1
ATOM 680 C C . LYS A 1 82 ? 4.445 -2.750 -20.976 1.00 44.53 82 LYS A C 1
ATOM 682 O O . LYS A 1 82 ? 4.348 -1.934 -21.888 1.00 44.53 82 LYS A O 1
ATOM 687 N N . ARG A 1 83 ? 3.517 -2.872 -20.017 1.00 47.00 83 ARG A N 1
ATOM 688 C CA . ARG A 1 83 ? 2.279 -2.069 -19.961 1.00 47.00 83 ARG A CA 1
ATOM 689 C C . ARG A 1 83 ? 2.496 -0.645 -19.451 1.00 47.00 83 ARG A C 1
ATOM 691 O O . ARG A 1 83 ? 1.910 0.281 -20.002 1.00 47.00 83 ARG A O 1
ATOM 698 N N . ASN A 1 84 ? 3.385 -0.441 -18.480 1.00 48.97 84 ASN A N 1
ATOM 699 C CA . ASN A 1 84 ? 3.639 0.894 -17.926 1.00 48.97 84 ASN A CA 1
ATOM 700 C C . ASN A 1 84 ? 4.298 1.851 -18.950 1.00 48.97 84 ASN A C 1
ATOM 702 O O . ASN A 1 84 ? 3.995 3.042 -19.002 1.00 48.97 84 ASN A O 1
ATOM 706 N N . ARG A 1 85 ? 5.119 1.317 -19.873 1.00 42.81 85 ARG A N 1
ATOM 707 C CA . ARG A 1 85 ? 5.622 2.087 -21.030 1.00 42.81 85 ARG A CA 1
ATOM 708 C C . ARG A 1 85 ? 4.510 2.568 -21.968 1.00 42.81 85 ARG A C 1
ATOM 710 O O . ARG A 1 85 ? 4.642 3.653 -22.517 1.00 42.81 85 ARG A O 1
ATOM 717 N N . GLN A 1 86 ? 3.441 1.793 -22.156 1.00 41.16 86 GLN A N 1
ATOM 718 C CA . GLN A 1 86 ? 2.325 2.183 -23.027 1.00 41.16 86 GLN A CA 1
ATOM 719 C C . GLN A 1 86 ? 1.402 3.213 -22.363 1.00 41.16 86 GLN A C 1
ATOM 721 O O . GLN A 1 86 ? 0.969 4.141 -23.037 1.00 41.16 86 GLN A O 1
ATOM 726 N N . SER A 1 87 ? 1.178 3.118 -21.047 1.00 43.78 87 SER A N 1
ATOM 727 C CA . SER A 1 87 ? 0.360 4.088 -20.298 1.00 43.78 87 SER A CA 1
ATOM 728 C C . SER A 1 87 ? 0.946 5.511 -20.354 1.00 43.78 87 SER A C 1
ATOM 730 O O . SER A 1 87 ? 0.232 6.473 -20.625 1.00 43.78 87 SER A O 1
ATOM 732 N N . ARG A 1 88 ? 2.280 5.651 -20.263 1.00 47.66 88 ARG A N 1
ATOM 733 C CA . ARG A 1 88 ? 2.961 6.953 -20.431 1.00 47.66 88 ARG A CA 1
ATOM 734 C C . ARG A 1 88 ? 2.833 7.559 -21.835 1.00 47.66 88 ARG A C 1
ATOM 736 O O . ARG A 1 88 ? 2.801 8.778 -21.947 1.00 47.66 88 ARG A O 1
ATOM 743 N N . VAL A 1 89 ? 2.749 6.746 -22.894 1.00 39.66 89 VAL A N 1
ATOM 744 C CA . VAL A 1 89 ? 2.544 7.2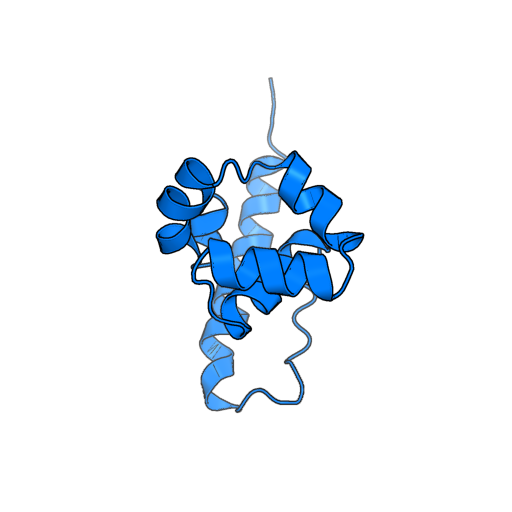51 -24.270 1.00 39.66 89 VAL A CA 1
ATOM 745 C C . VAL A 1 89 ? 1.114 7.767 -24.462 1.00 39.66 89 VAL A C 1
ATOM 747 O O . VAL A 1 89 ? 0.900 8.695 -25.235 1.00 39.66 89 VAL A O 1
ATOM 750 N N . VAL A 1 90 ? 0.146 7.213 -23.729 1.00 38.91 90 VAL A N 1
ATOM 751 C CA . VAL A 1 90 ? -1.259 7.639 -23.799 1.00 38.91 90 VAL A CA 1
ATOM 752 C C . VAL A 1 90 ? -1.524 8.857 -22.904 1.00 38.91 90 VAL A C 1
ATOM 754 O O . VAL A 1 90 ? -2.253 9.749 -23.318 1.00 38.91 90 VAL A O 1
ATOM 757 N N . SER A 1 91 ? -0.874 8.977 -21.740 1.00 39.91 91 SER A N 1
ATOM 758 C CA . SER A 1 91 ? -1.022 10.155 -20.862 1.00 39.91 91 SER A CA 1
ATOM 759 C C . SER A 1 91 ? -0.239 11.401 -21.301 1.00 39.91 91 SER A C 1
ATOM 761 O O . SER A 1 91 ? -0.513 12.478 -20.787 1.00 39.91 91 SER A O 1
ATOM 763 N N . LEU A 1 92 ? 0.707 11.291 -22.245 1.00 35.81 92 LEU A N 1
ATOM 764 C CA . LEU A 1 92 ? 1.366 12.454 -22.870 1.00 35.81 92 LEU A CA 1
ATOM 765 C C . LEU A 1 92 ? 0.562 13.058 -24.034 1.00 35.81 92 LEU A C 1
ATOM 767 O O . LEU A 1 92 ? 0.943 14.100 -24.555 1.00 35.81 92 LEU A O 1
ATOM 771 N N . LYS A 1 93 ? -0.549 12.428 -24.436 1.00 33.66 93 LYS A N 1
ATOM 772 C CA . LYS A 1 93 ? -1.524 12.997 -25.374 1.00 33.66 93 LYS A CA 1
ATOM 773 C C . LYS A 1 93 ? -2.711 13.566 -24.592 1.00 33.66 93 LYS A C 1
ATOM 775 O O . LYS A 1 93 ? -3.837 13.096 -24.702 1.00 33.66 93 LYS A O 1
ATOM 780 N N . LEU A 1 94 ? -2.424 14.553 -23.754 1.00 40.16 94 LEU A N 1
ATOM 781 C CA . LEU A 1 94 ? -3.438 15.451 -23.218 1.00 40.16 94 LEU A CA 1
ATOM 782 C C . LEU A 1 94 ? -3.365 16.743 -24.034 1.00 40.16 94 LEU A C 1
ATOM 784 O O . LEU A 1 94 ? -2.478 17.560 -23.825 1.00 40.16 94 LEU A O 1
ATOM 788 N N . GLU A 1 95 ? -4.271 16.851 -25.000 1.00 30.44 95 GLU A N 1
ATOM 789 C CA . GLU A 1 95 ? -4.872 18.113 -25.440 1.00 30.44 95 GLU A CA 1
ATOM 790 C C . GLU A 1 95 ? -6.340 17.834 -25.798 1.00 30.44 95 GLU A C 1
ATOM 792 O O . GLU A 1 95 ? -6.652 16.695 -26.184 1.00 30.44 95 GLU A O 1
ATOM 797 N N . PRO A 1 96 ? -7.237 18.833 -25.711 1.00 37.91 96 PRO 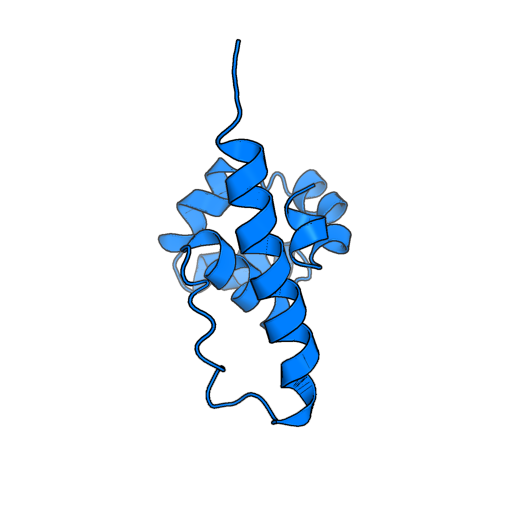A N 1
ATOM 798 C CA . PRO A 1 96 ? -7.013 20.260 -25.424 1.00 37.91 96 PRO A CA 1
ATOM 799 C C . PRO A 1 96 ? -7.268 20.673 -23.965 1.00 37.91 96 PRO A C 1
ATOM 801 O O . PRO A 1 96 ? -7.966 19.930 -23.237 1.00 37.91 96 PRO A O 1
#

pLDDT: mean 72.09, std 21.07, range [30.44, 95.19]

Organism: NCBI:txid34288

Radius of gyration: 14.83 Å; chains: 1; bounding box: 30×39×38 Å

Sequence (96 aa):
MWLEEINLGSYRQIFKENGVNGEYLEGMSMFTTEQILRFIRRCHMKWGDFITLLACLKGEQKVRRPWWAPSCLSIFFVKVAKRNRQSRVVSLKLEP

InterPro domains:
  IPR001660 Sterile alpha motif domain [PF07647] (1-30)
  IPR013761 Sterile alpha motif/pointed domain superfamily [G3DSA:1.10.150.50] (1-61)
  IPR013761 Sterile alpha motif/pointed domain superfamily [SSF47769] (2-58)